Protein AF-A0A0G1R099-F1 (afdb_monomer_lite)

pLDDT: mean 82.48, std 11.72, range [41.19, 95.0]

Structure (mmCIF, N/CA/C/O backbone):
data_AF-A0A0G1R099-F1
#
_entry.id   AF-A0A0G1R099-F1
#
loop_
_atom_site.group_PDB
_atom_site.id
_atom_site.type_symbol
_atom_site.label_atom_id
_atom_site.label_alt_id
_atom_site.label_comp_id
_atom_site.label_asym_id
_atom_site.label_entity_id
_atom_site.label_seq_id
_atom_site.pdbx_PDB_ins_code
_atom_site.Cartn_x
_atom_site.Cartn_y
_atom_site.Cartn_z
_atom_site.occupancy
_atom_site.B_iso_or_equiv
_atom_site.auth_seq_id
_atom_site.auth_comp_id
_atom_site.auth_asym_id
_atom_site.auth_atom_id
_atom_site.pdbx_PDB_model_num
ATOM 1 N N . MET A 1 1 ? -26.869 0.786 -1.520 1.00 54.34 1 MET A N 1
ATOM 2 C CA . MET A 1 1 ? -25.498 0.315 -1.847 1.00 54.34 1 MET A CA 1
ATOM 3 C C . MET A 1 1 ? -24.643 0.115 -0.588 1.00 54.34 1 MET A C 1
ATOM 5 O O . MET A 1 1 ? -24.008 -0.926 -0.491 1.00 54.34 1 MET A O 1
ATOM 9 N N . LYS A 1 2 ? -24.685 1.028 0.403 1.00 58.03 2 LYS A N 1
ATOM 10 C CA . LYS A 1 2 ? -24.032 0.849 1.722 1.00 58.03 2 LYS A CA 1
ATOM 11 C C . LYS A 1 2 ? -24.463 -0.434 2.457 1.00 58.03 2 LYS A C 1
ATOM 13 O O . LYS A 1 2 ? -23.600 -1.207 2.855 1.00 58.03 2 LYS A O 1
ATOM 18 N N . ASP A 1 3 ? -25.760 -0.734 2.483 1.00 60.00 3 ASP A N 1
ATOM 19 C CA . ASP A 1 3 ? -26.299 -1.922 3.174 1.00 60.00 3 ASP A CA 1
ATOM 20 C C . ASP A 1 3 ? -25.797 -3.261 2.607 1.00 60.00 3 ASP A C 1
ATOM 22 O O . ASP A 1 3 ? -25.746 -4.268 3.309 1.00 60.00 3 ASP A O 1
ATOM 26 N N . LEU A 1 4 ? -25.417 -3.293 1.324 1.00 62.88 4 LEU A N 1
ATOM 27 C CA . LEU A 1 4 ? -24.900 -4.499 0.670 1.00 62.88 4 LEU A CA 1
ATOM 28 C C . LEU A 1 4 ? -23.428 -4.739 1.039 1.00 62.88 4 LEU A C 1
ATOM 30 O O . LEU A 1 4 ? -23.005 -5.879 1.201 1.00 62.88 4 LEU A O 1
ATOM 34 N N . ILE A 1 5 ? -22.669 -3.655 1.228 1.00 65.50 5 ILE A N 1
ATOM 35 C CA . ILE A 1 5 ? -21.259 -3.671 1.639 1.00 65.50 5 ILE A CA 1
ATOM 36 C C . ILE A 1 5 ? -21.130 -4.004 3.131 1.00 65.50 5 ILE A C 1
ATOM 38 O O . ILE A 1 5 ? -20.192 -4.697 3.524 1.00 65.50 5 ILE A O 1
ATOM 42 N N . GLU A 1 6 ? -22.058 -3.553 3.977 1.00 68.44 6 GLU A N 1
ATOM 43 C CA . GLU A 1 6 ? -22.069 -3.896 5.408 1.00 68.44 6 GLU A CA 1
ATOM 44 C C . GLU A 1 6 ? -22.338 -5.381 5.669 1.00 68.44 6 GLU A C 1
ATOM 46 O O . GLU A 1 6 ? -21.798 -5.941 6.622 1.00 68.44 6 GLU A O 1
ATOM 51 N N . ARG A 1 7 ? -23.094 -6.052 4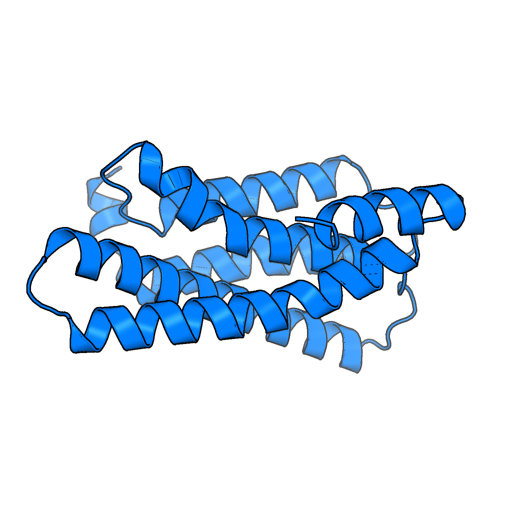.792 1.00 73.75 7 ARG A N 1
ATOM 52 C CA . ARG A 1 7 ? -23.387 -7.489 4.917 1.00 73.75 7 ARG A CA 1
ATOM 53 C C . ARG A 1 7 ? -22.195 -8.397 4.618 1.00 73.75 7 ARG A C 1
ATOM 55 O O . ARG A 1 7 ? -22.229 -9.567 4.993 1.00 73.75 7 ARG A O 1
ATOM 62 N N . ILE A 1 8 ? -21.152 -7.899 3.947 1.00 79.00 8 ILE A N 1
ATOM 63 C CA . ILE A 1 8 ? -19.977 -8.708 3.606 1.00 79.00 8 ILE A CA 1
ATOM 64 C C . ILE A 1 8 ? -19.096 -8.878 4.854 1.00 79.00 8 ILE A C 1
ATOM 66 O O . ILE A 1 8 ? -18.611 -7.881 5.399 1.00 79.00 8 ILE A O 1
ATOM 70 N N . PRO A 1 9 ? -18.804 -10.119 5.290 1.00 84.25 9 PRO A N 1
ATOM 71 C CA . PRO A 1 9 ? -17.909 -10.348 6.420 1.00 84.25 9 PRO A CA 1
ATOM 72 C C . PRO A 1 9 ? -16.516 -9.755 6.169 1.00 84.25 9 PRO A C 1
ATOM 74 O O . PRO A 1 9 ? -15.949 -9.929 5.087 1.00 84.25 9 PRO A O 1
ATOM 77 N N . LYS A 1 10 ? -15.923 -9.112 7.185 1.00 81.94 10 LYS A N 1
ATOM 78 C CA . LYS A 1 10 ? -14.640 -8.381 7.068 1.00 81.94 10 LYS A CA 1
ATOM 79 C C . LYS A 1 10 ? -13.508 -9.198 6.440 1.00 81.94 10 LYS A C 1
ATOM 81 O O . LYS A 1 10 ? -12.779 -8.682 5.600 1.00 81.94 10 LYS A O 1
ATOM 86 N N . LYS A 1 11 ? -13.426 -10.494 6.763 1.00 82.50 11 LYS A N 1
ATOM 87 C CA . LYS A 1 11 ? -12.454 -11.432 6.175 1.00 82.50 11 LYS A CA 1
ATOM 88 C C . LYS A 1 11 ? -12.471 -11.436 4.641 1.00 82.50 11 LYS A C 1
ATOM 90 O O . LYS A 1 11 ? -11.417 -11.468 4.017 1.00 82.50 11 LYS A O 1
ATOM 95 N N . TYR A 1 12 ? -13.655 -11.348 4.032 1.00 87.50 12 TYR A N 1
ATOM 96 C CA . TYR A 1 12 ? -13.790 -11.318 2.577 1.00 87.50 12 TYR A CA 1
ATOM 97 C C . TYR A 1 12 ? -13.446 -9.947 2.008 1.00 87.50 12 TYR A C 1
ATOM 99 O O . TYR A 1 12 ? -12.855 -9.885 0.938 1.00 87.50 12 TYR A O 1
ATOM 107 N N . LYS A 1 13 ? -13.738 -8.853 2.726 1.00 88.44 13 LYS A N 1
ATOM 108 C CA . LYS A 1 13 ? -13.318 -7.509 2.302 1.00 88.44 13 LYS A CA 1
ATOM 109 C C . LYS A 1 13 ? -11.793 -7.419 2.195 1.00 88.44 13 LYS A C 1
ATOM 111 O O . LYS A 1 13 ? -11.288 -6.917 1.196 1.00 88.44 13 LYS A O 1
ATOM 116 N N . TYR A 1 14 ? -11.064 -7.953 3.178 1.00 91.38 14 TYR A N 1
ATOM 117 C CA . TYR A 1 14 ? -9.596 -7.982 3.148 1.00 91.38 14 TYR A CA 1
ATOM 118 C C . TYR A 1 14 ? -9.068 -8.831 1.994 1.00 91.38 14 TYR A C 1
ATOM 120 O O . TYR A 1 14 ? -8.148 -8.414 1.301 1.00 91.38 14 TYR A O 1
ATOM 128 N N . LEU A 1 15 ? -9.689 -9.985 1.741 1.00 89.19 15 LEU A N 1
ATOM 129 C CA . LEU A 1 15 ? -9.316 -10.846 0.622 1.00 89.19 15 LEU A CA 1
ATOM 130 C C . LEU A 1 15 ? -9.559 -10.160 -0.731 1.00 89.19 15 LEU A C 1
ATOM 132 O O . LEU A 1 15 ? -8.686 -10.198 -1.594 1.00 89.19 15 LEU A O 1
ATOM 136 N N . ILE A 1 16 ? -10.696 -9.476 -0.899 1.00 90.00 16 ILE A N 1
ATOM 137 C CA . ILE A 1 16 ? -11.000 -8.687 -2.102 1.00 90.00 16 ILE A CA 1
ATOM 138 C C . ILE A 1 16 ? -9.950 -7.590 -2.301 1.00 90.00 16 ILE A C 1
ATOM 140 O O . ILE A 1 16 ? -9.428 -7.450 -3.402 1.00 90.00 16 ILE A O 1
ATOM 144 N N . HIS A 1 17 ? -9.597 -6.851 -1.248 1.00 91.38 17 HIS A N 1
ATOM 145 C CA . HIS A 1 17 ? -8.570 -5.809 -1.318 1.00 91.38 17 HIS A CA 1
ATOM 146 C C . HIS A 1 17 ? -7.201 -6.372 -1.717 1.00 91.38 17 HIS A C 1
ATOM 148 O O . HIS A 1 17 ? -6.556 -5.834 -2.615 1.00 91.38 17 HIS A O 1
ATOM 154 N N . THR A 1 18 ? -6.789 -7.495 -1.126 1.00 91.88 18 THR A N 1
ATOM 155 C CA . THR A 1 18 ? -5.566 -8.198 -1.524 1.00 91.88 18 THR A CA 1
ATOM 156 C C . THR A 1 18 ? -5.586 -8.559 -3.012 1.00 91.88 18 THR A C 1
ATOM 158 O O . THR A 1 18 ? -4.622 -8.282 -3.723 1.00 91.88 18 THR A O 1
ATOM 161 N N . VAL A 1 19 ? -6.684 -9.134 -3.507 1.00 91.31 19 VAL A N 1
ATOM 162 C CA . VAL A 1 19 ? -6.821 -9.510 -4.924 1.00 91.31 19 VAL A CA 1
ATOM 163 C C . VAL A 1 19 ? -6.783 -8.280 -5.835 1.00 91.31 19 VAL A C 1
ATOM 165 O O . VAL A 1 19 ? -6.090 -8.306 -6.852 1.00 91.31 19 VAL A O 1
ATOM 168 N N . MET A 1 20 ? -7.452 -7.187 -5.449 1.00 90.94 20 MET A N 1
ATOM 169 C CA . MET A 1 20 ? -7.447 -5.921 -6.193 1.00 90.94 20 MET A CA 1
ATOM 170 C C . MET A 1 20 ? -6.045 -5.337 -6.387 1.00 90.94 20 MET A C 1
ATOM 172 O O . MET A 1 20 ? -5.845 -4.601 -7.347 1.00 90.94 20 MET A O 1
ATOM 176 N N . ILE A 1 21 ? -5.085 -5.654 -5.514 1.00 91.56 21 ILE A N 1
ATOM 177 C CA . ILE A 1 21 ? -3.696 -5.193 -5.641 1.00 91.56 21 ILE A CA 1
ATOM 178 C C . ILE A 1 21 ? -2.821 -6.220 -6.368 1.00 91.56 21 ILE A C 1
ATOM 180 O O . ILE A 1 21 ? -2.046 -5.861 -7.256 1.00 91.56 21 ILE A O 1
ATOM 184 N N . VAL A 1 22 ? -2.940 -7.502 -6.016 1.00 91.75 22 VAL A N 1
ATOM 185 C CA . VAL A 1 22 ? -2.096 -8.570 -6.579 1.00 91.75 22 VAL A CA 1
ATOM 186 C C . VAL A 1 22 ? -2.312 -8.729 -8.086 1.00 91.75 22 VAL A C 1
ATOM 188 O O . VAL A 1 22 ? -1.346 -8.957 -8.812 1.00 91.75 22 VAL A O 1
ATOM 191 N N . VAL A 1 23 ? -3.547 -8.574 -8.573 1.00 90.62 23 VAL A N 1
ATOM 192 C CA . VAL A 1 23 ? -3.864 -8.727 -10.002 1.00 90.62 23 VAL A CA 1
ATOM 193 C C . VAL A 1 23 ? -3.166 -7.659 -10.863 1.00 90.62 23 VAL A C 1
ATOM 195 O O . VAL A 1 23 ? -2.427 -8.040 -11.766 1.00 90.62 23 VAL A O 1
ATOM 198 N N . PRO A 1 24 ? -3.289 -6.346 -10.589 1.00 89.25 24 PRO A N 1
ATOM 199 C CA . PRO A 1 24 ? -2.473 -5.324 -11.245 1.00 89.25 24 PRO A CA 1
ATOM 200 C 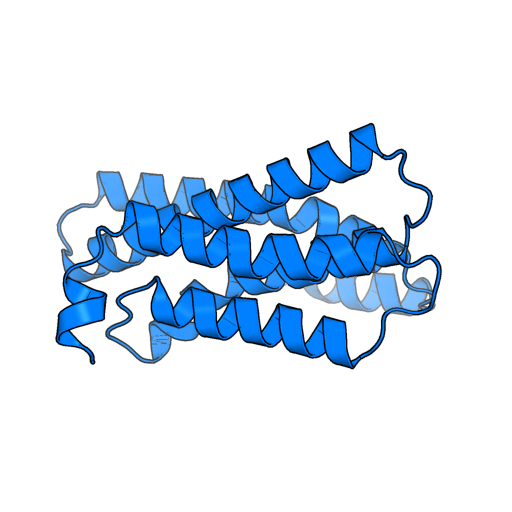C . PRO A 1 24 ? -0.961 -5.568 -11.169 1.00 89.25 24 PRO A C 1
ATOM 202 O O . PRO A 1 24 ? -0.258 -5.371 -12.159 1.00 89.25 24 PRO A O 1
ATOM 205 N N . LEU A 1 25 ? -0.454 -6.021 -10.016 1.00 88.94 25 LEU A N 1
ATOM 206 C CA . LEU A 1 25 ? 0.973 -6.310 -9.839 1.00 88.94 25 LEU A CA 1
ATOM 207 C C . LEU A 1 25 ? 1.456 -7.477 -10.706 1.00 88.94 25 LEU A C 1
ATOM 209 O O . LEU A 1 25 ? 2.601 -7.461 -11.155 1.00 88.94 25 LEU A O 1
ATOM 213 N N . TRP A 1 26 ? 0.601 -8.464 -10.984 1.00 88.50 26 TRP A N 1
ATOM 214 C CA . TRP A 1 26 ? 0.925 -9.538 -11.923 1.00 88.50 26 TRP A CA 1
ATOM 215 C C . TRP A 1 26 ? 1.270 -8.983 -13.311 1.00 88.50 26 TRP A C 1
ATOM 217 O O . TRP A 1 26 ? 2.292 -9.359 -13.880 1.00 88.50 26 TRP A O 1
ATOM 227 N N . PHE A 1 27 ? 0.479 -8.032 -13.817 1.00 84.94 27 PHE A N 1
ATOM 228 C CA . PHE A 1 27 ? 0.723 -7.406 -15.122 1.00 84.94 27 PHE A CA 1
ATOM 229 C C . PHE A 1 27 ? 2.012 -6.581 -15.151 1.00 84.94 27 PHE A C 1
ATOM 231 O O . PHE A 1 27 ? 2.748 -6.635 -16.135 1.00 84.94 27 PHE A O 1
ATOM 238 N N . VAL A 1 28 ? 2.338 -5.872 -14.061 1.00 83.50 28 VAL A N 1
ATOM 239 C CA . VAL A 1 28 ? 3.643 -5.192 -13.931 1.00 83.50 28 VAL A CA 1
ATOM 240 C C . VAL A 1 28 ? 4.781 -6.199 -14.009 1.00 83.50 28 VAL A C 1
ATOM 242 O O . VAL A 1 28 ? 5.807 -5.931 -14.624 1.00 83.50 28 VAL A O 1
ATOM 245 N N . SER A 1 29 ? 4.608 -7.356 -13.378 1.00 79.81 29 SER A N 1
ATOM 246 C CA . SER A 1 29 ? 5.666 -8.346 -13.308 1.00 79.81 29 SER A CA 1
ATOM 247 C C . SER A 1 29 ? 5.892 -9.075 -14.632 1.00 79.81 29 SER A C 1
ATOM 249 O O . SER A 1 29 ? 7.029 -9.424 -14.933 1.00 79.81 29 SER A O 1
ATOM 251 N N . ASP A 1 30 ? 4.838 -9.306 -15.415 1.00 72.31 30 ASP A N 1
ATOM 252 C CA . ASP A 1 30 ? 4.927 -10.026 -16.689 1.00 72.31 30 ASP A CA 1
ATOM 253 C C . ASP A 1 30 ? 5.477 -9.176 -17.838 1.00 72.31 30 ASP A C 1
ATOM 255 O O . ASP A 1 30 ? 6.113 -9.682 -18.764 1.00 72.31 30 ASP A O 1
ATOM 259 N N . THR A 1 31 ? 5.294 -7.863 -17.753 1.00 64.31 31 THR A N 1
ATOM 260 C CA . THR A 1 31 ? 5.696 -6.962 -18.825 1.00 64.31 31 THR A CA 1
ATOM 261 C C . THR A 1 31 ? 7.182 -6.613 -18.689 1.00 64.31 31 THR A C 1
ATOM 263 O O . THR A 1 31 ? 7.577 -5.864 -17.805 1.00 64.31 31 THR A O 1
ATOM 266 N N . ASN A 1 32 ? 8.022 -7.092 -19.613 1.00 60.53 32 ASN A N 1
ATOM 267 C CA . ASN A 1 32 ? 9.436 -6.678 -19.739 1.00 60.53 32 ASN A CA 1
ATOM 268 C C . ASN A 1 32 ? 9.615 -5.220 -20.232 1.00 60.53 32 ASN A C 1
ATOM 270 O O . ASN A 1 32 ? 10.725 -4.800 -20.559 1.00 60.53 32 ASN A O 1
ATOM 274 N N . GLN A 1 33 ? 8.526 -4.459 -20.343 1.00 58.31 33 GLN A N 1
ATOM 275 C CA . GLN A 1 33 ? 8.517 -3.080 -20.823 1.00 58.31 33 GLN A CA 1
ATOM 276 C C . GLN A 1 33 ? 8.491 -2.100 -19.647 1.00 58.31 33 GLN A C 1
ATOM 278 O O . GLN A 1 33 ? 8.248 -2.476 -18.501 1.00 58.31 33 GLN A O 1
ATOM 283 N N . ALA A 1 34 ? 8.770 -0.826 -19.934 1.00 62.19 34 ALA A N 1
ATOM 284 C CA . ALA A 1 34 ? 8.672 0.243 -18.949 1.00 62.19 34 ALA A CA 1
ATOM 285 C C . ALA A 1 34 ? 7.299 0.200 -18.260 1.00 62.19 34 ALA A C 1
ATOM 287 O O . ALA A 1 34 ? 6.279 0.034 -18.924 1.00 62.19 34 ALA A O 1
ATOM 288 N N . VAL A 1 35 ? 7.282 0.341 -16.930 1.00 68.25 35 VAL A N 1
ATOM 289 C CA . VAL A 1 35 ? 6.031 0.344 -16.166 1.00 68.25 35 VAL A CA 1
ATOM 290 C C . VAL A 1 35 ? 5.173 1.488 -16.686 1.00 68.25 35 VAL A C 1
ATOM 292 O O . VAL A 1 35 ? 5.528 2.658 -16.534 1.00 68.25 35 VAL A O 1
ATOM 295 N N . GLU A 1 36 ? 4.051 1.156 -17.314 1.00 80.75 36 GLU A N 1
ATOM 296 C CA . GLU A 1 36 ? 3.130 2.174 -17.786 1.00 80.75 36 GLU A CA 1
ATOM 297 C C . GLU A 1 36 ? 2.560 2.934 -16.588 1.00 80.75 36 GLU A C 1
ATOM 299 O O . GLU A 1 36 ? 2.061 2.341 -15.624 1.00 80.75 36 GLU A O 1
ATOM 304 N N . TRP A 1 37 ? 2.585 4.266 -16.662 1.00 83.06 37 TRP A N 1
ATOM 305 C CA . TRP A 1 37 ? 2.026 5.132 -15.623 1.00 83.06 37 TRP A CA 1
ATOM 306 C C . TRP A 1 37 ? 0.566 4.791 -15.300 1.00 83.06 37 TRP A C 1
ATOM 308 O O . TRP A 1 37 ? 0.149 4.936 -14.153 1.00 83.06 37 TRP A O 1
ATOM 318 N N . GLY A 1 38 ? -0.190 4.268 -16.272 1.00 86.00 38 GLY A N 1
ATOM 319 C CA . GLY A 1 38 ? -1.551 3.777 -16.062 1.00 86.00 38 GLY A CA 1
ATOM 320 C C . GLY A 1 38 ? -1.635 2.646 -15.031 1.00 86.00 38 GLY A C 1
ATOM 321 O O . GLY A 1 38 ? -2.482 2.698 -14.140 1.00 86.00 38 GLY A O 1
ATOM 322 N N . ILE A 1 39 ? -0.726 1.667 -15.084 1.00 86.00 39 ILE A N 1
ATOM 323 C CA . ILE A 1 39 ? -0.714 0.541 -14.138 1.00 86.00 39 ILE A CA 1
ATOM 324 C C . ILE A 1 39 ? -0.280 1.014 -12.746 1.00 86.00 39 ILE A C 1
ATOM 326 O O . ILE A 1 39 ? -0.864 0.598 -11.744 1.00 86.00 39 ILE A O 1
ATOM 330 N N . VAL A 1 40 ? 0.683 1.941 -12.671 1.00 89.56 40 VAL A N 1
ATOM 331 C CA . VAL A 1 40 ? 1.087 2.572 -11.401 1.00 89.56 40 VAL 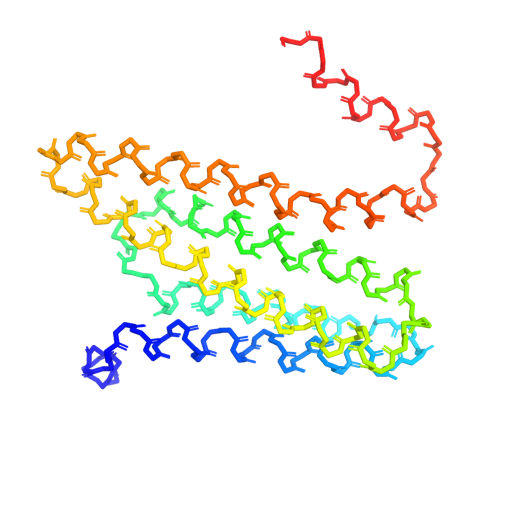A CA 1
ATOM 332 C C . VAL A 1 40 ? -0.103 3.277 -10.756 1.00 89.56 40 VAL A C 1
ATOM 334 O O . VAL A 1 40 ? -0.426 3.003 -9.600 1.00 89.56 40 VAL A O 1
ATOM 337 N N . ILE A 1 41 ? -0.791 4.145 -11.504 1.00 90.50 41 ILE A N 1
ATOM 338 C CA . ILE A 1 41 ? -1.967 4.876 -11.015 1.00 90.50 41 ILE A CA 1
ATOM 339 C C . ILE A 1 41 ? -3.051 3.896 -10.565 1.00 90.50 41 ILE A C 1
ATOM 341 O O . ILE A 1 41 ? -3.630 4.086 -9.497 1.00 90.50 41 ILE A O 1
ATOM 345 N N . MET A 1 42 ? -3.291 2.828 -11.329 1.00 91.19 42 MET A N 1
ATOM 346 C CA . MET A 1 42 ? -4.260 1.795 -10.970 1.00 91.19 42 MET A CA 1
ATOM 347 C C . MET A 1 42 ? -3.900 1.098 -9.652 1.00 91.19 42 MET A C 1
ATOM 349 O O . MET A 1 42 ? -4.784 0.918 -8.820 1.00 91.19 42 MET A O 1
ATOM 353 N N . ILE A 1 43 ? -2.629 0.752 -9.422 1.00 93.25 43 ILE A N 1
ATOM 354 C CA . ILE A 1 43 ? -2.182 0.130 -8.164 1.00 93.25 43 ILE A CA 1
ATOM 355 C C . ILE A 1 43 ? -2.369 1.089 -6.993 1.00 93.25 43 ILE A C 1
ATOM 357 O O . ILE A 1 43 ? -2.964 0.713 -5.988 1.00 93.25 43 ILE A O 1
ATOM 361 N N . PHE A 1 44 ? -1.930 2.341 -7.122 1.00 93.88 44 PHE A N 1
ATOM 362 C CA . PHE A 1 44 ? -2.120 3.334 -6.063 1.00 93.88 44 PHE A CA 1
ATOM 363 C C . PHE A 1 44 ? -3.600 3.593 -5.772 1.00 93.88 44 PHE A C 1
ATOM 365 O O . PHE A 1 44 ? -3.996 3.643 -4.606 1.00 93.88 44 PHE A O 1
ATOM 372 N N . ALA A 1 45 ? -4.427 3.718 -6.810 1.00 93.31 45 ALA A N 1
ATOM 373 C CA . ALA A 1 45 ? -5.867 3.875 -6.662 1.00 93.31 45 ALA A CA 1
ATOM 374 C C . ALA A 1 45 ? -6.488 2.647 -5.982 1.00 93.31 45 ALA A C 1
ATOM 376 O O . ALA A 1 45 ? -7.264 2.811 -5.043 1.00 93.31 45 ALA A O 1
ATOM 377 N N . ALA A 1 46 ? -6.108 1.431 -6.386 1.00 93.69 46 ALA A N 1
ATOM 378 C CA . ALA A 1 46 ? -6.567 0.190 -5.769 1.00 93.69 46 ALA A CA 1
ATOM 379 C C . ALA A 1 46 ? -6.168 0.110 -4.290 1.00 93.69 46 ALA A C 1
ATOM 381 O O . ALA A 1 46 ? -7.001 -0.256 -3.463 1.00 93.69 46 ALA A O 1
ATOM 382 N N . THR A 1 47 ? -4.950 0.524 -3.937 1.00 95.00 47 THR A N 1
ATOM 383 C CA . THR A 1 47 ? -4.488 0.579 -2.546 1.00 95.00 47 THR A CA 1
ATOM 384 C C . THR A 1 47 ? -5.283 1.581 -1.724 1.00 95.00 47 THR A C 1
ATOM 386 O O . THR A 1 47 ? -5.749 1.244 -0.637 1.00 95.00 47 THR A O 1
ATOM 389 N N . VAL A 1 48 ? -5.475 2.808 -2.215 1.00 93.50 48 VAL A N 1
ATOM 390 C CA . VAL A 1 48 ? -6.213 3.843 -1.473 1.00 93.50 48 VAL A CA 1
ATOM 391 C C . VAL A 1 48 ? -7.685 3.462 -1.336 1.00 93.50 48 VAL A C 1
ATOM 393 O O . VAL A 1 48 ? -8.208 3.411 -0.223 1.00 93.50 48 VAL A O 1
ATOM 396 N N . VAL A 1 49 ? -8.350 3.146 -2.450 1.00 91.81 49 VAL A N 1
ATOM 397 C CA . VAL A 1 49 ? -9.776 2.793 -2.471 1.00 91.81 49 VAL A CA 1
ATOM 398 C C . VAL A 1 49 ? -10.022 1.503 -1.701 1.00 91.81 49 VAL A C 1
ATOM 400 O O . VAL A 1 49 ? -10.947 1.446 -0.896 1.00 91.81 49 VAL A O 1
ATOM 403 N N . GLY A 1 50 ? -9.189 0.482 -1.893 1.00 90.75 50 GLY A N 1
ATOM 404 C CA . GLY A 1 50 ? -9.311 -0.794 -1.198 1.00 90.75 50 GLY A CA 1
ATOM 405 C C . GLY A 1 50 ? -9.079 -0.669 0.308 1.00 90.75 50 GLY A C 1
ATOM 406 O O . GLY A 1 50 ? -9.821 -1.256 1.098 1.00 90.75 50 GLY A O 1
ATOM 407 N N . THR A 1 51 ? -8.132 0.170 0.732 1.00 91.56 51 THR A N 1
ATOM 408 C CA . THR A 1 51 ? -7.908 0.456 2.155 1.00 91.56 51 THR A CA 1
ATOM 409 C C . THR A 1 51 ? -9.103 1.185 2.767 1.00 91.56 51 THR A C 1
ATOM 411 O O . THR A 1 51 ? -9.603 0.770 3.808 1.00 91.56 51 THR A O 1
ATOM 414 N N . ILE A 1 52 ? -9.629 2.216 2.105 1.00 89.44 52 ILE A N 1
ATOM 415 C CA . ILE A 1 52 ? -10.817 2.942 2.581 1.00 89.44 52 ILE A CA 1
ATOM 416 C C . ILE A 1 52 ? -12.058 2.036 2.592 1.00 89.44 52 ILE A C 1
ATOM 418 O O . ILE A 1 52 ? -12.875 2.113 3.502 1.00 89.44 52 ILE A O 1
ATOM 422 N N . PHE A 1 53 ? -12.199 1.148 1.610 1.00 87.19 53 PHE A N 1
ATOM 423 C CA . PHE A 1 53 ? -13.320 0.213 1.528 1.00 87.19 53 PHE A CA 1
ATOM 424 C C . PHE A 1 53 ? -13.284 -0.863 2.622 1.00 87.19 53 PHE A C 1
ATOM 426 O O . PHE A 1 53 ? -14.328 -1.322 3.095 1.00 87.19 53 PHE A O 1
ATOM 433 N N . THR A 1 54 ? -12.086 -1.306 3.005 1.00 88.19 54 THR A N 1
ATOM 434 C CA . THR A 1 54 ? -11.910 -2.375 3.998 1.00 88.19 54 THR A CA 1
ATOM 435 C C . THR A 1 54 ? -11.955 -1.887 5.435 1.00 88.19 54 THR A C 1
ATOM 437 O O . THR A 1 54 ? -12.263 -2.683 6.325 1.00 88.19 54 THR A O 1
ATOM 440 N N . GLN A 1 55 ? -11.638 -0.618 5.671 1.00 86.88 55 GLN A N 1
ATOM 441 C CA . GLN A 1 55 ? -11.435 -0.075 7.006 1.00 86.88 55 GLN A CA 1
ATOM 442 C C . GLN A 1 55 ? -12.599 0.832 7.402 1.00 86.88 55 GLN A C 1
ATOM 444 O O . GLN A 1 55 ? -12.947 1.770 6.692 1.00 86.88 55 GLN A O 1
ATOM 449 N N . ASP A 1 56 ? -13.178 0.575 8.575 1.00 82.81 56 ASP A N 1
ATOM 450 C CA . ASP A 1 56 ? -14.265 1.388 9.130 1.00 82.81 56 ASP A CA 1
ATOM 451 C C . ASP A 1 56 ? -13.690 2.640 9.814 1.00 82.81 56 ASP A C 1
ATOM 453 O O . ASP A 1 56 ? -13.711 2.768 11.041 1.00 82.81 56 ASP A O 1
ATOM 457 N N . VAL A 1 57 ? -13.119 3.543 9.017 1.00 83.38 57 VAL A N 1
ATOM 458 C CA . VAL A 1 57 ? -12.475 4.765 9.508 1.00 83.38 57 VAL A CA 1
ATOM 459 C C . VAL A 1 57 ? -13.536 5.785 9.931 1.00 83.38 57 VAL A C 1
ATOM 461 O O . VAL A 1 57 ? -14.358 6.211 9.116 1.00 83.38 57 VAL A O 1
ATOM 464 N N . ARG A 1 58 ? -13.527 6.181 11.211 1.00 76.31 58 ARG A N 1
ATOM 465 C CA . ARG A 1 58 ? -14.506 7.124 11.783 1.00 76.31 58 ARG A CA 1
ATOM 466 C C . ARG A 1 58 ? -13.991 8.563 11.821 1.00 76.31 58 ARG A C 1
ATOM 468 O O . ARG A 1 58 ? -14.754 9.467 11.487 1.00 76.31 58 ARG A O 1
ATOM 475 N N . ASP A 1 59 ? -12.722 8.775 12.179 1.00 80.69 59 ASP A N 1
ATOM 476 C CA . ASP A 1 59 ? -12.087 10.097 12.188 1.00 80.69 59 ASP A CA 1
ATOM 477 C C . ASP A 1 59 ? -11.249 10.322 10.915 1.00 80.69 59 ASP A C 1
ATOM 479 O O . ASP A 1 59 ? -10.611 9.418 10.376 1.00 80.69 59 ASP A O 1
ATOM 483 N N . LYS A 1 60 ? -11.218 11.567 10.432 1.00 78.44 60 LYS A N 1
ATOM 484 C CA . LYS A 1 60 ? -10.366 12.001 9.318 1.00 78.44 60 LYS A CA 1
ATOM 485 C C . LYS A 1 60 ? -8.873 11.821 9.615 1.00 78.44 60 LYS A C 1
ATOM 487 O O . LYS A 1 60 ? -8.096 11.620 8.682 1.00 78.44 60 LYS A O 1
ATOM 492 N N . ARG A 1 61 ? -8.467 11.907 10.883 1.00 78.50 61 ARG A N 1
ATOM 493 C CA . ARG A 1 61 ? -7.058 11.777 11.300 1.00 78.50 61 ARG A CA 1
ATOM 494 C C . ARG A 1 61 ? -6.517 10.364 11.077 1.00 78.50 61 ARG A C 1
ATOM 496 O O . ARG A 1 61 ? -5.365 10.205 10.674 1.00 78.50 61 ARG A O 1
ATOM 503 N N . ASP A 1 62 ? -7.373 9.362 11.231 1.00 84.06 62 ASP A N 1
ATOM 504 C CA . ASP A 1 62 ? -6.980 7.953 11.172 1.00 84.06 62 ASP A CA 1
ATOM 505 C C . ASP A 1 62 ? -6.691 7.481 9.745 1.00 84.06 62 ASP A C 1
ATOM 507 O O . ASP A 1 62 ? -5.938 6.528 9.549 1.00 84.06 62 ASP A O 1
ATOM 511 N N . TYR A 1 63 ? -7.210 8.179 8.725 1.00 85.44 63 TYR A N 1
ATOM 512 C CA . TYR A 1 63 ? -6.934 7.846 7.323 1.00 85.44 63 TYR A CA 1
ATOM 513 C C . TYR A 1 63 ? -5.438 7.827 7.021 1.00 85.44 63 TYR A C 1
ATOM 515 O O . TYR A 1 63 ? -4.982 6.959 6.280 1.00 85.44 63 TYR A O 1
ATOM 523 N N . ILE A 1 64 ? -4.664 8.748 7.601 1.00 84.62 64 ILE A N 1
ATOM 524 C CA . ILE A 1 64 ? -3.218 8.817 7.364 1.00 84.62 64 ILE A CA 1
ATOM 525 C C . ILE A 1 64 ? -2.541 7.557 7.906 1.00 84.62 64 ILE A C 1
ATOM 527 O O . ILE A 1 64 ? -1.774 6.917 7.188 1.00 84.62 64 ILE A O 1
ATOM 531 N N . PHE A 1 65 ? -2.859 7.168 9.141 1.00 82.25 65 PHE A N 1
ATOM 532 C CA . PHE A 1 65 ? -2.272 5.994 9.787 1.00 82.25 65 PHE A CA 1
ATOM 533 C C . PHE A 1 65 ? -2.633 4.702 9.056 1.00 82.25 65 PHE A C 1
ATOM 535 O O . PHE A 1 65 ? -1.776 3.851 8.819 1.00 82.25 65 PHE A O 1
ATOM 542 N N . VAL A 1 66 ? -3.888 4.591 8.630 1.00 89.62 66 VAL A N 1
ATOM 543 C CA . VAL A 1 66 ? -4.416 3.396 7.973 1.00 89.62 66 VAL A CA 1
ATOM 544 C C . VAL A 1 66 ? -3.899 3.260 6.533 1.00 89.62 66 VAL A C 1
ATOM 546 O O . VAL A 1 66 ? -3.692 2.140 6.066 1.00 89.62 66 VAL A O 1
ATOM 549 N N . LEU A 1 67 ? -3.632 4.370 5.834 1.00 91.94 67 LEU A N 1
ATOM 550 C CA . LEU A 1 67 ? -3.086 4.363 4.469 1.00 91.94 67 LEU A CA 1
ATOM 551 C C . LEU A 1 67 ? -1.562 4.216 4.415 1.00 91.94 67 LEU A C 1
ATOM 553 O O . LEU A 1 67 ? -1.039 3.747 3.403 1.00 91.94 67 LEU A O 1
ATOM 557 N N . LEU A 1 68 ? -0.842 4.583 5.479 1.00 90.69 68 LEU A N 1
ATOM 558 C CA . LEU A 1 68 ? 0.620 4.640 5.468 1.00 90.69 68 LEU A CA 1
ATOM 559 C C . LEU A 1 68 ? 1.256 3.290 5.108 1.00 90.69 68 LEU A C 1
ATOM 561 O O . LEU A 1 68 ? 2.043 3.217 4.164 1.00 90.69 68 LEU A O 1
ATOM 565 N N . LEU A 1 69 ? 0.906 2.224 5.834 1.00 91.62 69 LEU A N 1
ATOM 566 C CA . LEU A 1 69 ? 1.476 0.887 5.627 1.00 91.62 69 LEU A CA 1
ATOM 567 C C . LEU A 1 69 ? 1.114 0.283 4.256 1.00 91.62 69 LEU A C 1
ATOM 569 O O . LEU A 1 69 ? 2.035 -0.136 3.548 1.00 91.62 69 LEU A O 1
ATOM 573 N N . PRO A 1 70 ? -0.166 0.265 3.822 1.00 93.44 70 PRO A N 1
ATOM 574 C CA . PRO A 1 70 ? -0.531 -0.215 2.489 1.00 93.44 70 PRO A CA 1
ATOM 575 C C . PRO A 1 70 ? 0.181 0.535 1.357 1.00 93.44 70 PRO A C 1
ATOM 577 O O . PRO A 1 70 ? 0.623 -0.085 0.386 1.00 93.44 70 PRO A O 1
ATOM 580 N N . LEU A 1 71 ? 0.332 1.859 1.475 1.00 93.81 71 LEU A N 1
ATOM 581 C CA . LEU A 1 71 ? 1.036 2.661 0.472 1.00 93.81 71 LEU A CA 1
ATOM 582 C C . LEU A 1 71 ? 2.530 2.342 0.432 1.00 93.81 71 LEU A C 1
ATOM 584 O O . LEU A 1 71 ? 3.068 2.143 -0.655 1.00 93.81 71 LEU A O 1
ATOM 588 N N . HIS A 1 72 ? 3.191 2.225 1.587 1.00 91.88 72 HIS A N 1
ATOM 589 C CA . HIS A 1 72 ? 4.606 1.838 1.638 1.00 91.88 72 HIS A CA 1
ATOM 590 C C . HIS A 1 72 ? 4.838 0.466 0.999 1.00 91.88 72 HIS A C 1
ATOM 592 O O . HIS A 1 72 ? 5.780 0.304 0.222 1.00 91.88 72 HIS A O 1
ATOM 598 N N . LEU A 1 73 ? 3.949 -0.495 1.263 1.00 94.06 73 LEU A N 1
ATOM 599 C CA . LEU A 1 73 ? 4.017 -1.820 0.651 1.00 94.06 73 LEU A CA 1
ATOM 600 C C . LEU A 1 73 ? 3.824 -1.752 -0.865 1.00 94.06 73 LEU A C 1
ATOM 602 O O . LEU A 1 73 ? 4.605 -2.359 -1.594 1.00 94.06 73 LEU A O 1
ATOM 606 N N . SER A 1 74 ? 2.849 -0.970 -1.335 1.00 93.88 74 SER A N 1
ATOM 607 C CA . SER A 1 74 ? 2.582 -0.772 -2.768 1.00 93.88 74 SER A CA 1
ATOM 608 C C . SER A 1 74 ? 3.781 -0.163 -3.491 1.00 93.88 74 SER A C 1
ATOM 610 O O . SER A 1 74 ? 4.197 -0.663 -4.532 1.00 93.88 74 SER A O 1
ATOM 612 N N . ILE A 1 75 ? 4.371 0.891 -2.922 1.00 91.94 75 ILE A N 1
ATOM 613 C CA . ILE A 1 75 ? 5.543 1.560 -3.495 1.00 91.94 75 ILE A CA 1
ATOM 614 C C . ILE A 1 75 ? 6.736 0.612 -3.511 1.00 91.94 75 ILE A C 1
ATOM 616 O O . ILE A 1 75 ? 7.425 0.494 -4.524 1.00 91.94 75 ILE A O 1
ATOM 620 N N . GLY A 1 76 ? 6.984 -0.074 -2.395 1.00 90.75 76 GLY A N 1
ATOM 621 C CA . GLY A 1 76 ? 8.142 -0.943 -2.279 1.00 90.75 76 GLY A CA 1
ATOM 622 C C . GLY A 1 76 ? 8.087 -2.126 -3.229 1.00 90.75 76 GLY A C 1
ATOM 623 O O . GLY A 1 76 ? 9.087 -2.424 -3.882 1.00 90.75 76 GLY A O 1
ATOM 624 N N . ILE A 1 77 ? 6.921 -2.760 -3.375 1.00 91.25 77 ILE A N 1
ATOM 625 C CA . ILE A 1 77 ? 6.793 -3.869 -4.318 1.00 91.25 77 ILE A CA 1
ATOM 626 C C . ILE A 1 77 ? 6.865 -3.403 -5.772 1.00 91.25 77 ILE A C 1
ATOM 628 O O . ILE A 1 77 ? 7.512 -4.068 -6.576 1.00 91.25 77 ILE A O 1
ATOM 632 N N . LEU A 1 78 ? 6.285 -2.244 -6.101 1.00 90.50 78 LEU A N 1
ATOM 633 C CA . LEU A 1 78 ? 6.386 -1.649 -7.434 1.00 90.50 78 LEU A CA 1
ATOM 634 C C . LEU A 1 78 ? 7.841 -1.392 -7.829 1.00 90.50 78 LEU A C 1
ATOM 636 O O . LEU A 1 78 ? 8.273 -1.815 -8.899 1.00 90.50 78 LEU A O 1
ATOM 640 N N . LEU A 1 79 ? 8.610 -0.741 -6.952 1.00 87.50 79 LEU A N 1
ATOM 641 C CA . LEU A 1 79 ? 10.027 -0.480 -7.200 1.00 87.50 79 LEU A CA 1
ATOM 642 C C . LEU A 1 79 ? 10.819 -1.786 -7.299 1.00 87.50 79 LEU A C 1
ATOM 644 O O . LEU A 1 79 ? 11.644 -1.939 -8.197 1.00 87.50 79 LEU A O 1
ATOM 648 N N . SER A 1 80 ? 10.555 -2.745 -6.410 1.00 86.81 80 SER A N 1
ATOM 649 C CA . SER A 1 80 ? 11.220 -4.047 -6.445 1.00 86.81 80 SER A CA 1
ATOM 650 C C . SER A 1 80 ? 10.945 -4.785 -7.763 1.00 86.81 80 SER A C 1
ATOM 652 O O . SER A 1 80 ? 11.882 -5.199 -8.438 1.00 86.81 80 SER A O 1
ATOM 654 N N . MET A 1 81 ? 9.693 -4.872 -8.212 1.00 85.00 81 MET A N 1
ATOM 655 C CA . MET A 1 81 ? 9.362 -5.523 -9.485 1.00 85.00 81 MET A CA 1
ATOM 656 C C . MET A 1 81 ? 9.947 -4.788 -10.690 1.00 85.00 81 MET A C 1
ATOM 658 O O . MET A 1 81 ? 10.471 -5.434 -11.594 1.00 85.00 81 MET A O 1
ATOM 662 N N . HIS A 1 82 ? 9.926 -3.453 -10.679 1.00 84.75 82 HIS A N 1
ATOM 663 C CA . HIS A 1 82 ? 10.512 -2.649 -11.749 1.00 84.75 82 HIS A CA 1
ATOM 664 C C . HIS A 1 82 ? 12.017 -2.899 -11.900 1.00 84.75 82 HIS A C 1
ATOM 666 O O . HIS A 1 82 ? 12.525 -3.061 -13.008 1.00 84.75 82 HIS A O 1
ATOM 672 N N . PHE A 1 83 ? 12.741 -2.950 -10.783 1.00 83.75 83 PHE A N 1
ATOM 673 C CA . PHE A 1 83 ? 14.188 -3.108 -10.810 1.00 83.75 83 PHE A CA 1
ATOM 674 C C . PHE A 1 83 ? 14.657 -4.558 -10.934 1.00 83.75 83 PHE A C 1
ATOM 676 O O . PHE A 1 83 ? 15.808 -4.795 -11.314 1.00 83.75 83 PHE A O 1
ATOM 683 N N . PHE A 1 84 ? 13.814 -5.534 -10.612 1.00 83.19 84 PHE A N 1
ATOM 684 C CA . PHE A 1 84 ? 14.128 -6.958 -10.714 1.00 83.19 84 PHE A CA 1
ATOM 685 C C . PHE A 1 84 ? 13.175 -7.662 -11.707 1.00 83.19 84 PHE A C 1
ATOM 687 O O . PHE A 1 84 ? 12.444 -8.567 -11.308 1.00 83.19 84 PHE A O 1
ATOM 694 N N . PRO A 1 85 ? 13.186 -7.298 -13.008 1.00 77.81 85 PRO A N 1
ATOM 695 C CA . PRO A 1 85 ? 12.230 -7.827 -13.992 1.00 77.81 85 PRO A CA 1
ATOM 696 C C . PRO A 1 85 ? 12.434 -9.325 -14.283 1.00 77.81 85 PRO A C 1
ATOM 698 O O . PRO A 1 85 ? 11.476 -10.074 -14.474 1.00 77.81 85 PRO A O 1
ATOM 701 N N . ASN A 1 86 ? 13.685 -9.797 -14.217 1.00 80.06 86 ASN A N 1
ATOM 702 C CA . ASN A 1 86 ? 14.088 -11.166 -14.565 1.00 80.06 86 ASN A CA 1
ATOM 703 C C . ASN A 1 86 ? 13.921 -12.178 -13.413 1.00 80.06 86 ASN A C 1
ATOM 705 O O . ASN A 1 86 ? 14.703 -13.121 -13.285 1.00 80.06 86 ASN A O 1
ATOM 709 N N . LEU A 1 87 ? 12.931 -11.981 -12.540 1.00 81.88 87 LEU A N 1
ATOM 710 C CA . LEU A 1 87 ? 12.578 -12.974 -11.523 1.00 81.88 87 LEU A CA 1
ATOM 711 C C . LEU A 1 87 ? 11.994 -14.216 -12.205 1.00 81.88 87 LEU A C 1
ATOM 713 O O . LEU A 1 87 ? 11.124 -14.105 -13.069 1.00 81.88 87 LEU A O 1
ATOM 717 N N . SER A 1 88 ? 12.446 -15.404 -11.797 1.00 88.12 88 SER A N 1
ATOM 718 C CA . SER A 1 88 ? 11.863 -16.654 -12.291 1.00 88.12 88 SER A CA 1
ATOM 719 C C . SER A 1 88 ? 10.369 -16.712 -11.957 1.00 88.12 88 SER A C 1
ATOM 721 O O . SER A 1 88 ? 9.937 -16.184 -10.931 1.00 88.12 88 SER A O 1
ATOM 723 N N . MET A 1 89 ? 9.572 -17.382 -12.798 1.00 87.00 89 MET A N 1
ATOM 724 C CA . MET A 1 89 ? 8.118 -17.493 -12.605 1.00 87.00 89 MET A CA 1
ATOM 725 C C . MET A 1 89 ? 7.754 -17.988 -11.196 1.00 87.00 89 MET A C 1
ATOM 727 O O . MET A 1 89 ? 6.841 -17.461 -10.566 1.00 87.00 89 MET A O 1
ATOM 731 N N . PHE A 1 90 ? 8.510 -18.960 -10.675 1.00 90.50 90 PHE A N 1
ATOM 732 C CA . PHE A 1 90 ? 8.318 -19.485 -9.324 1.00 90.50 90 PHE A CA 1
ATOM 733 C C . PHE A 1 90 ? 8.525 -18.411 -8.248 1.00 90.50 90 PHE A C 1
ATOM 735 O O . PHE A 1 90 ? 7.661 -18.226 -7.391 1.00 90.50 90 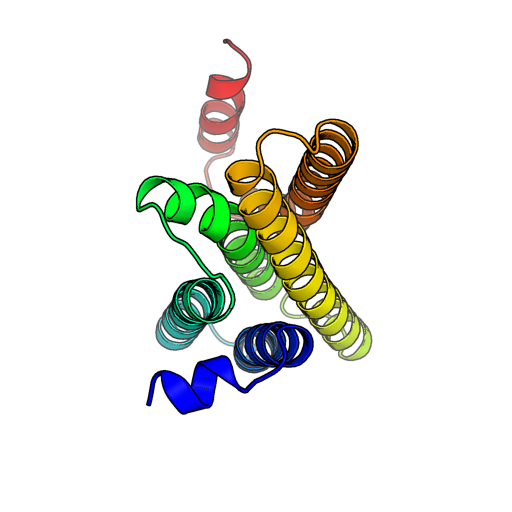PHE A O 1
ATOM 742 N N . ILE A 1 91 ? 9.636 -17.666 -8.311 1.00 89.75 91 ILE A N 1
ATOM 743 C CA . ILE A 1 91 ? 9.921 -16.598 -7.342 1.00 89.75 91 ILE A CA 1
ATOM 744 C C . ILE A 1 91 ? 8.877 -15.487 -7.471 1.00 89.75 91 ILE A C 1
ATOM 746 O O . ILE A 1 91 ? 8.376 -15.006 -6.463 1.00 89.75 91 ILE A O 1
ATOM 750 N N . ARG A 1 92 ? 8.482 -15.132 -8.694 1.00 87.56 92 ARG A N 1
ATOM 751 C CA . ARG A 1 92 ? 7.467 -14.113 -8.977 1.00 87.56 92 ARG A CA 1
ATOM 752 C C . ARG A 1 92 ? 6.120 -14.427 -8.321 1.00 87.56 92 ARG A C 1
ATOM 754 O O . ARG A 1 92 ? 5.568 -13.581 -7.617 1.00 87.56 92 ARG A O 1
ATOM 761 N N . VAL A 1 93 ? 5.613 -15.648 -8.505 1.00 91.19 93 VAL A N 1
ATOM 762 C CA . VAL A 1 93 ? 4.371 -16.108 -7.861 1.00 91.19 93 VAL A CA 1
ATOM 763 C C . VAL A 1 93 ? 4.523 -16.105 -6.339 1.00 91.19 93 VAL A C 1
ATOM 765 O O . VAL A 1 93 ? 3.649 -15.590 -5.644 1.00 91.19 93 VAL A O 1
ATOM 768 N N . ALA A 1 94 ? 5.641 -16.616 -5.814 1.00 92.19 94 ALA A N 1
ATOM 769 C CA . ALA A 1 94 ? 5.905 -16.617 -4.376 1.00 92.19 94 ALA A CA 1
ATOM 770 C C . ALA A 1 94 ? 5.926 -15.192 -3.792 1.00 92.19 94 ALA A C 1
ATOM 772 O O . ALA A 1 94 ? 5.313 -14.941 -2.754 1.00 92.19 94 ALA A O 1
ATOM 773 N N . THR A 1 95 ? 6.557 -14.240 -4.483 1.00 90.50 95 THR A N 1
ATOM 774 C CA . THR A 1 95 ? 6.583 -12.825 -4.098 1.00 90.50 95 THR A CA 1
ATOM 775 C C . THR A 1 95 ? 5.181 -12.220 -4.102 1.00 90.50 95 THR A C 1
ATOM 777 O O . THR A 1 95 ? 4.817 -11.545 -3.143 1.00 90.50 95 THR A O 1
ATOM 780 N N . LEU A 1 96 ? 4.365 -12.476 -5.126 1.00 92.12 96 LEU A N 1
ATOM 781 C CA . LEU A 1 96 ? 2.994 -11.959 -5.188 1.00 92.12 96 LEU A CA 1
ATOM 782 C C . LEU A 1 96 ? 2.095 -12.539 -4.093 1.00 92.12 96 LEU A C 1
ATOM 784 O O . LEU A 1 96 ? 1.326 -11.797 -3.482 1.00 92.12 96 LEU A O 1
ATOM 788 N N . LEU A 1 97 ? 2.224 -13.834 -3.797 1.00 93.75 97 LEU A N 1
ATOM 789 C CA . LEU A 1 97 ? 1.519 -14.467 -2.681 1.00 93.75 97 LEU A CA 1
ATOM 790 C C . LEU A 1 97 ? 1.951 -13.872 -1.338 1.00 93.75 97 LEU A C 1
ATOM 792 O O . LEU A 1 97 ? 1.099 -13.544 -0.511 1.00 93.75 97 LEU A O 1
ATOM 796 N N . MET A 1 98 ? 3.257 -13.676 -1.139 1.00 93.56 98 MET A N 1
ATOM 797 C CA . MET A 1 98 ? 3.795 -13.027 0.056 1.00 93.56 98 MET A CA 1
ATOM 798 C C . MET A 1 98 ? 3.250 -11.601 0.204 1.00 93.56 98 MET A C 1
ATOM 800 O O . MET A 1 98 ? 2.762 -11.240 1.272 1.00 93.56 98 MET A O 1
ATOM 804 N N . VAL A 1 99 ? 3.274 -10.804 -0.866 1.00 93.44 99 VAL A N 1
ATOM 805 C CA . VAL A 1 99 ? 2.744 -9.431 -0.882 1.00 93.44 99 VAL A CA 1
ATOM 806 C C . VAL A 1 99 ? 1.253 -9.424 -0.576 1.00 93.44 99 VAL A C 1
ATOM 808 O O . VAL A 1 99 ? 0.801 -8.627 0.244 1.00 93.44 99 VAL A O 1
ATOM 811 N N . GLY A 1 100 ? 0.488 -10.341 -1.166 1.00 94.25 100 GLY A N 1
ATOM 812 C CA . GLY A 1 100 ? -0.933 -10.463 -0.877 1.00 94.25 100 GLY A CA 1
ATOM 813 C C . GLY A 1 100 ? -1.213 -10.816 0.587 1.00 94.25 100 GLY A C 1
ATOM 814 O O . GLY A 1 100 ? -2.091 -10.212 1.213 1.00 94.25 100 GLY A O 1
ATOM 815 N N . GLY A 1 101 ? -0.422 -11.730 1.156 1.00 94.38 101 GLY A N 1
ATOM 816 C CA . GLY A 1 101 ? -0.452 -12.061 2.580 1.00 94.38 101 GLY A CA 1
ATOM 817 C C . GLY A 1 101 ? -0.111 -10.865 3.473 1.00 94.38 101 GLY A C 1
ATOM 818 O O . GLY A 1 101 ? -0.789 -10.638 4.475 1.00 94.38 101 GLY A O 1
ATOM 819 N N . LEU A 1 102 ? 0.871 -10.048 3.083 1.00 94.81 102 LEU A N 1
ATOM 820 C CA . LEU A 1 102 ? 1.224 -8.821 3.798 1.00 94.81 102 LEU A CA 1
ATOM 821 C C . LEU A 1 102 ? 0.106 -7.775 3.734 1.00 94.81 102 LEU A C 1
ATOM 823 O O . LEU A 1 102 ? -0.230 -7.212 4.771 1.00 94.81 102 LEU A O 1
ATOM 827 N N . PHE A 1 103 ? -0.534 -7.553 2.581 1.00 94.06 103 PHE A N 1
ATOM 828 C CA . PHE A 1 103 ? -1.694 -6.651 2.490 1.00 94.06 103 PHE A CA 1
ATOM 829 C C . PHE A 1 103 ? -2.855 -7.099 3.377 1.00 94.06 103 PHE A C 1
ATOM 831 O O . PHE A 1 103 ? -3.503 -6.270 4.026 1.00 94.06 103 PHE A O 1
ATOM 838 N N . TYR A 1 104 ? -3.091 -8.410 3.448 1.00 93.75 104 TYR A N 1
ATOM 839 C CA . TYR A 1 104 ? -4.091 -8.976 4.343 1.00 93.75 104 TYR A CA 1
ATOM 840 C C . TYR A 1 104 ? -3.717 -8.734 5.814 1.00 93.75 104 TYR A C 1
ATOM 842 O O . TYR A 1 104 ? -4.541 -8.240 6.586 1.00 93.75 104 TYR A O 1
ATOM 850 N N . ALA A 1 105 ? -2.470 -9.020 6.200 1.00 92.94 105 ALA A N 1
ATOM 851 C CA . ALA A 1 105 ? -1.978 -8.816 7.562 1.00 92.94 105 ALA A CA 1
ATOM 852 C C . ALA A 1 105 ? -2.016 -7.337 7.982 1.00 92.94 105 ALA A C 1
ATOM 854 O O . ALA A 1 105 ? -2.484 -7.022 9.076 1.00 92.94 105 ALA A O 1
ATOM 855 N N . VAL A 1 106 ? -1.606 -6.424 7.098 1.00 93.50 106 VAL A N 1
ATOM 856 C CA . VAL A 1 106 ? -1.700 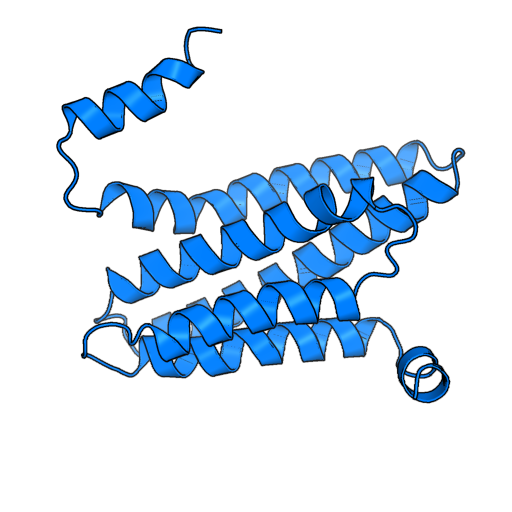-4.971 7.310 1.00 93.50 106 VAL A CA 1
ATOM 857 C C . VAL A 1 106 ? -3.156 -4.551 7.503 1.00 93.50 106 VAL A C 1
ATOM 859 O O . VAL A 1 106 ? -3.461 -3.832 8.451 1.00 93.50 106 VAL A O 1
ATOM 862 N N . SER A 1 107 ? -4.074 -5.046 6.668 1.00 92.19 107 SER A N 1
ATOM 863 C CA . SER A 1 107 ? -5.506 -4.748 6.810 1.00 92.19 107 SER A CA 1
ATOM 864 C C . SER A 1 107 ? -6.067 -5.246 8.147 1.00 92.19 107 SER A C 1
ATOM 866 O O . SER A 1 107 ? -6.886 -4.564 8.766 1.00 92.19 107 SER A O 1
ATOM 868 N N . LEU A 1 108 ? -5.613 -6.409 8.618 1.00 90.81 108 LEU A N 1
ATOM 869 C CA . LEU A 1 108 ? -6.018 -6.967 9.905 1.00 90.81 108 LEU A CA 1
ATOM 870 C C . LEU A 1 108 ? -5.511 -6.118 11.078 1.00 90.81 108 LEU A C 1
ATOM 872 O O . LEU A 1 108 ? -6.299 -5.758 11.950 1.00 90.81 108 LEU A O 1
ATOM 876 N N . VAL A 1 109 ? -4.220 -5.775 11.091 1.00 90.62 109 VAL A N 1
ATOM 877 C CA . VAL A 1 109 ? -3.610 -4.973 12.164 1.00 90.62 109 VAL A CA 1
ATOM 878 C C . VAL A 1 109 ? -4.208 -3.570 12.210 1.00 90.62 109 VAL A C 1
ATOM 880 O O . VAL A 1 109 ? -4.586 -3.119 13.290 1.00 90.62 109 VAL A O 1
ATOM 883 N N . ASN A 1 110 ? -4.395 -2.925 11.055 1.00 90.69 110 ASN A N 1
ATOM 884 C CA . ASN A 1 110 ? -5.080 -1.634 10.971 1.00 90.69 110 ASN A CA 1
ATOM 885 C C . ASN A 1 110 ? -6.490 -1.709 11.563 1.00 90.69 110 ASN A C 1
ATOM 887 O O . ASN A 1 110 ? -6.891 -0.827 12.319 1.00 90.69 110 ASN A O 1
ATOM 891 N N . ASN A 1 111 ? -7.228 -2.787 11.284 1.00 89.56 111 ASN A N 1
ATOM 892 C CA . ASN A 1 111 ? -8.559 -2.941 11.848 1.00 89.56 111 ASN A CA 1
ATOM 893 C C . ASN A 1 111 ? -8.534 -3.122 13.373 1.00 89.56 111 ASN A C 1
ATOM 895 O O . ASN A 1 111 ? -9.388 -2.555 14.052 1.00 89.56 111 ASN A O 1
ATOM 899 N N . ILE A 1 112 ? -7.569 -3.874 13.913 1.00 87.19 112 ILE A N 1
ATOM 900 C CA . ILE A 1 112 ? -7.407 -4.025 15.367 1.00 87.19 112 ILE A CA 1
ATOM 901 C C . ILE A 1 112 ? -7.091 -2.667 16.002 1.00 87.19 112 ILE A C 1
ATOM 903 O O . ILE A 1 112 ? -7.730 -2.314 16.990 1.00 87.19 112 ILE A O 1
ATOM 907 N N . LEU A 1 113 ? -6.166 -1.893 15.425 1.00 84.69 113 LEU A N 1
ATOM 908 C CA . LEU A 1 113 ? -5.813 -0.562 15.925 1.00 84.69 113 LEU A CA 1
ATOM 909 C C . LEU A 1 113 ? -7.031 0.370 15.964 1.00 84.69 113 LEU A C 1
ATOM 911 O O . LEU A 1 113 ? -7.317 0.936 17.015 1.00 84.69 113 LEU A O 1
ATOM 915 N N . LEU A 1 114 ? -7.811 0.428 14.879 1.00 84.94 114 LEU A N 1
ATOM 916 C CA . LEU A 1 114 ? -9.043 1.226 14.818 1.00 84.94 114 LEU A CA 1
ATOM 917 C C . LEU A 1 114 ? -10.086 0.798 15.863 1.00 84.94 114 LEU A C 1
ATOM 919 O O . LEU A 1 114 ? -10.786 1.631 16.430 1.00 84.94 114 LEU A O 1
ATOM 923 N N . VAL A 1 115 ? -10.230 -0.506 16.118 1.00 81.31 115 VAL A N 1
ATOM 924 C CA . VAL A 1 115 ? -11.209 -1.014 17.097 1.00 81.31 115 VAL A CA 1
ATOM 925 C C . VAL A 1 115 ? -10.771 -0.735 18.532 1.00 81.31 115 VAL A C 1
ATOM 927 O O . VAL A 1 115 ? -11.618 -0.490 19.394 1.00 81.31 115 VAL A O 1
ATOM 930 N N . VAL A 1 116 ? -9.470 -0.815 18.803 1.00 76.88 116 VAL A N 1
ATOM 931 C CA . VAL A 1 116 ? -8.922 -0.623 20.145 1.00 76.88 116 VAL A CA 1
ATOM 932 C C . VAL A 1 116 ? -8.941 0.845 20.551 1.00 76.88 116 VAL A C 1
ATOM 934 O O . VAL A 1 116 ? -9.313 1.123 21.690 1.00 76.88 116 VAL A O 1
ATOM 937 N N . ASP A 1 117 ? -8.634 1.755 19.626 1.00 70.69 117 ASP A N 1
ATOM 938 C CA . ASP A 1 117 ? -8.669 3.201 19.876 1.00 70.69 117 ASP A CA 1
ATOM 939 C C . ASP A 1 117 ? -10.070 3.663 20.319 1.00 70.69 117 ASP A C 1
ATOM 941 O O . ASP A 1 117 ? -10.234 4.408 21.277 1.00 70.69 117 ASP A O 1
ATOM 945 N N . VAL A 1 118 ? -11.117 3.078 19.728 1.00 67.25 118 VAL A N 1
ATOM 946 C CA . VAL A 1 118 ? -12.519 3.364 20.080 1.00 67.25 118 VAL A CA 1
ATOM 947 C C . VAL A 1 118 ? -12.926 2.828 21.458 1.00 67.25 118 VAL A C 1
ATOM 949 O O . VAL A 1 118 ? -13.893 3.315 22.043 1.00 67.25 118 VAL A O 1
ATOM 952 N N . ARG A 1 119 ? 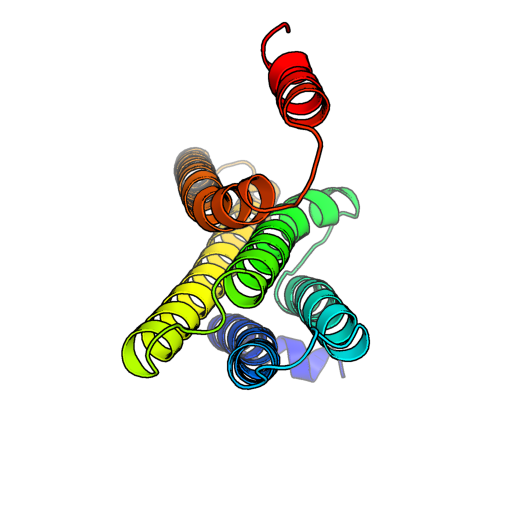-12.275 1.775 21.966 1.00 65.81 119 ARG A N 1
ATOM 953 C CA . ARG A 1 119 ? -12.754 1.059 23.161 1.00 65.81 119 ARG A CA 1
ATOM 954 C C . ARG A 1 119 ? -12.066 1.451 24.465 1.00 65.81 119 ARG A C 1
ATOM 956 O O . ARG A 1 119 ? -12.522 0.923 25.476 1.00 65.81 119 ARG A O 1
ATOM 963 N N . GLU A 1 120 ? -11.047 2.322 24.445 1.00 60.66 120 GLU A N 1
ATOM 964 C CA . GLU A 1 120 ? -10.255 2.934 25.553 1.00 60.66 120 GLU A CA 1
ATOM 965 C C . GLU A 1 120 ? -9.741 2.014 26.698 1.00 60.66 120 GLU A C 1
ATOM 967 O O . GLU A 1 120 ? -8.778 2.342 27.381 1.00 60.66 120 GLU A O 1
ATOM 972 N N . ASN A 1 121 ? -10.288 0.810 26.879 1.00 55.59 121 ASN A N 1
ATOM 973 C CA . ASN A 1 121 ? -10.107 -0.082 28.026 1.00 55.59 121 ASN A CA 1
ATOM 974 C C . ASN A 1 121 ? -9.375 -1.391 27.672 1.00 55.59 121 ASN A C 1
ATOM 976 O O . ASN A 1 121 ? -9.292 -2.308 28.487 1.00 55.59 121 ASN A O 1
ATOM 980 N N . LEU A 1 122 ? -8.831 -1.516 26.455 1.00 67.69 122 LEU A N 1
ATOM 981 C CA . LEU A 1 122 ? -8.158 -2.731 25.965 1.00 67.69 122 LEU A CA 1
ATOM 982 C C . LEU A 1 122 ? -6.632 -2.555 25.872 1.00 67.69 122 LEU A C 1
ATOM 984 O O . LEU A 1 122 ? -6.012 -2.892 24.862 1.00 67.69 122 LEU A O 1
ATOM 988 N N . ILE A 1 123 ? -6.014 -2.065 26.952 1.00 66.50 123 ILE A N 1
ATOM 989 C CA . ILE A 1 123 ? -4.565 -1.789 27.046 1.00 66.50 123 ILE A CA 1
ATOM 990 C C . ILE A 1 123 ? -3.678 -2.976 26.590 1.00 66.50 123 ILE A C 1
ATOM 992 O O . ILE A 1 123 ? -2.677 -2.739 25.905 1.00 66.50 123 ILE A O 1
ATOM 996 N N . PRO A 1 124 ? -3.975 -4.256 26.916 1.00 77.75 124 PRO A N 1
ATOM 997 C CA . PRO A 1 124 ? -3.142 -5.377 26.466 1.00 77.75 124 PRO A CA 1
ATOM 998 C C . PRO A 1 124 ? -3.210 -5.600 24.950 1.00 77.75 124 PRO A C 1
ATOM 1000 O O . PRO A 1 124 ? -2.182 -5.819 24.311 1.00 77.75 124 PRO A O 1
ATOM 1003 N N . LEU A 1 125 ? -4.410 -5.502 24.368 1.00 80.31 125 LEU A N 1
ATOM 1004 C CA . LEU A 1 125 ? -4.626 -5.709 22.935 1.00 80.31 125 LEU A CA 1
ATOM 1005 C C . LEU A 1 125 ? -4.015 -4.569 22.114 1.00 80.31 125 LEU A C 1
ATOM 1007 O O . LEU A 1 125 ? -3.429 -4.821 21.064 1.00 80.31 125 LEU A O 1
ATOM 1011 N N . TYR A 1 126 ? -4.084 -3.338 22.631 1.00 82.44 126 TYR A N 1
ATOM 1012 C CA . TYR A 1 126 ? -3.442 -2.171 22.028 1.00 82.44 126 TYR A CA 1
ATOM 1013 C C . TYR A 1 126 ? -1.937 -2.369 21.856 1.00 82.44 126 TYR A C 1
ATOM 1015 O O . TYR A 1 126 ? -1.401 -2.204 20.762 1.00 82.44 126 TYR A O 1
ATOM 1023 N N . ARG A 1 127 ? -1.255 -2.788 22.931 1.00 84.62 127 ARG A N 1
ATOM 1024 C CA . ARG A 1 127 ? 0.194 -3.020 22.909 1.00 84.62 127 ARG A CA 1
ATOM 1025 C C . ARG A 1 127 ? 0.573 -4.085 21.890 1.00 84.62 127 ARG A C 1
ATOM 1027 O O . ARG A 1 127 ? 1.467 -3.848 21.086 1.00 84.62 127 ARG A O 1
ATOM 1034 N N . ALA A 1 128 ? -0.148 -5.207 21.872 1.00 86.56 128 ALA A N 1
ATOM 1035 C CA . ALA A 1 128 ? 0.075 -6.249 20.877 1.00 86.56 128 ALA A CA 1
ATOM 1036 C C . ALA A 1 128 ? -0.107 -5.718 19.444 1.00 86.56 128 ALA A C 1
ATOM 1038 O O . ALA A 1 128 ? 0.729 -5.982 18.584 1.00 86.56 128 ALA A O 1
ATOM 1039 N N . ALA A 1 129 ? -1.159 -4.935 19.189 1.00 84.94 129 ALA A N 1
ATOM 1040 C CA . ALA A 1 129 ? -1.437 -4.370 17.870 1.00 84.94 129 ALA A CA 1
ATOM 1041 C C . ALA A 1 129 ? -0.351 -3.388 17.405 1.00 84.94 129 ALA A C 1
ATOM 1043 O O . ALA A 1 129 ? 0.082 -3.465 16.255 1.00 84.94 129 ALA A O 1
ATOM 1044 N N . ILE A 1 130 ? 0.146 -2.518 18.294 1.00 87.19 130 ILE A N 1
ATOM 1045 C CA . ILE A 1 130 ? 1.275 -1.626 17.986 1.00 87.19 130 ILE A CA 1
ATOM 1046 C C . ILE A 1 130 ? 2.519 -2.440 17.649 1.00 87.19 130 ILE A C 1
ATOM 1048 O O . ILE A 1 130 ? 3.163 -2.174 16.635 1.00 87.19 130 ILE A O 1
ATOM 1052 N N . THR A 1 131 ? 2.857 -3.440 18.467 1.00 90.69 131 THR A N 1
ATOM 1053 C CA . THR A 1 131 ? 4.028 -4.287 18.218 1.00 90.69 131 THR A CA 1
ATOM 1054 C C . THR A 1 131 ? 3.919 -4.988 16.863 1.00 90.69 131 THR A C 1
ATOM 1056 O O . THR A 1 131 ? 4.870 -4.968 16.084 1.00 90.69 131 THR A O 1
ATOM 1059 N N . TRP A 1 132 ? 2.747 -5.527 16.519 1.00 91.00 132 TRP A N 1
ATOM 1060 C CA . TRP A 1 132 ? 2.507 -6.106 15.195 1.00 91.00 132 TRP A CA 1
ATOM 1061 C C . TRP A 1 132 ? 2.626 -5.079 14.069 1.00 91.00 132 TRP A C 1
ATOM 1063 O O . TRP A 1 132 ? 3.231 -5.375 13.040 1.00 91.00 132 TRP A O 1
ATOM 1073 N N . SER A 1 133 ? 2.113 -3.864 14.262 1.00 89.94 133 SER A N 1
ATOM 1074 C CA . SER A 1 133 ? 2.260 -2.777 13.291 1.00 89.94 133 SER A CA 1
ATOM 1075 C C . SER A 1 133 ? 3.726 -2.405 13.066 1.00 89.94 133 SER A C 1
ATOM 1077 O O . SER A 1 133 ? 4.116 -2.142 11.932 1.00 89.94 133 SER A O 1
ATOM 1079 N N . GLN A 1 134 ? 4.548 -2.397 14.117 1.00 90.38 134 GLN A N 1
ATOM 1080 C CA . GLN A 1 134 ? 5.985 -2.127 14.020 1.00 90.38 134 GLN A CA 1
ATOM 1081 C C . GLN A 1 134 ? 6.724 -3.252 13.287 1.00 90.38 134 GLN A C 1
ATOM 1083 O O . GLN A 1 134 ? 7.535 -2.974 12.406 1.00 90.38 134 GLN A O 1
ATOM 1088 N N . ILE A 1 135 ? 6.412 -4.516 13.589 1.00 92.56 135 ILE A N 1
ATOM 1089 C CA . ILE A 1 135 ? 6.975 -5.670 12.871 1.00 92.56 135 ILE A CA 1
ATOM 1090 C C . ILE A 1 135 ? 6.615 -5.593 11.383 1.00 92.56 135 ILE A C 1
ATOM 1092 O O . ILE A 1 135 ? 7.488 -5.731 10.525 1.00 92.56 135 ILE A O 1
ATOM 1096 N N . LEU A 1 136 ? 5.348 -5.315 11.064 1.00 92.56 136 LEU A N 1
ATOM 1097 C CA . LEU A 1 136 ? 4.903 -5.152 9.682 1.00 92.56 136 LEU A CA 1
ATOM 1098 C C . LEU A 1 136 ? 5.589 -3.972 8.996 1.00 92.56 136 LEU A C 1
ATOM 1100 O O . LEU A 1 136 ? 5.989 -4.115 7.846 1.00 92.56 136 LEU A O 1
ATOM 1104 N N . LEU A 1 137 ? 5.788 -2.846 9.686 1.00 90.25 137 LEU A N 1
ATOM 1105 C CA . LEU A 1 137 ? 6.536 -1.705 9.152 1.00 90.25 137 LEU A CA 1
ATOM 1106 C C . LEU A 1 137 ? 7.955 -2.116 8.738 1.00 90.25 137 LEU A C 1
ATOM 1108 O O . LEU A 1 137 ? 8.387 -1.777 7.639 1.00 90.25 137 LEU A O 1
ATOM 1112 N N . VAL A 1 138 ? 8.660 -2.878 9.582 1.00 91.50 138 VAL A N 1
ATOM 1113 C CA . VAL A 1 138 ? 10.012 -3.375 9.278 1.00 91.50 138 VAL A CA 1
ATOM 1114 C C . VAL A 1 138 ? 9.992 -4.311 8.068 1.00 91.50 138 VAL A C 1
ATOM 1116 O O . VAL A 1 138 ? 10.802 -4.146 7.159 1.00 91.50 138 VAL A O 1
ATOM 1119 N N . ILE A 1 139 ? 9.046 -5.252 8.009 1.00 92.75 139 ILE A N 1
ATOM 1120 C CA . ILE A 1 139 ? 8.931 -6.197 6.886 1.00 92.75 139 ILE A CA 1
ATOM 1121 C C . ILE A 1 139 ? 8.618 -5.461 5.576 1.00 92.75 139 ILE A C 1
ATOM 1123 O O . ILE A 1 139 ? 9.247 -5.726 4.554 1.00 92.75 139 ILE A O 1
ATOM 1127 N N . VAL A 1 140 ? 7.675 -4.517 5.605 1.00 90.19 140 VAL A N 1
ATOM 1128 C CA . VAL A 1 140 ? 7.276 -3.692 4.455 1.00 90.19 140 VAL A CA 1
ATOM 1129 C C . VAL A 1 140 ? 8.409 -2.760 4.007 1.00 90.19 140 VAL A C 1
ATOM 1131 O O . VAL A 1 140 ? 8.536 -2.468 2.816 1.00 90.19 140 VAL A O 1
ATOM 1134 N N . ALA A 1 141 ? 9.269 -2.319 4.928 1.00 88.44 141 ALA A N 1
ATOM 1135 C CA . ALA A 1 141 ? 10.410 -1.473 4.603 1.00 88.44 141 ALA A CA 1
ATOM 1136 C C . ALA A 1 141 ? 11.473 -2.198 3.765 1.00 88.44 141 ALA A C 1
ATOM 1138 O O . ALA A 1 141 ? 12.152 -1.542 2.982 1.00 88.44 141 ALA A O 1
ATOM 1139 N N . ILE A 1 142 ? 11.609 -3.525 3.868 1.00 89.31 142 ILE A N 1
ATOM 1140 C CA . ILE A 1 142 ? 12.606 -4.298 3.106 1.00 89.31 142 ILE A CA 1
ATOM 1141 C C . ILE A 1 142 ? 12.445 -4.110 1.585 1.00 89.31 142 ILE A C 1
ATOM 1143 O O . ILE A 1 142 ? 13.393 -3.629 0.959 1.00 89.31 142 ILE A O 1
ATOM 1147 N N . PRO A 1 143 ? 11.293 -4.432 0.956 1.00 87.62 143 PRO A N 1
ATOM 1148 C CA . PRO A 1 143 ? 11.125 -4.242 -0.484 1.00 87.62 143 PRO A CA 1
ATOM 1149 C C . PRO A 1 143 ? 11.201 -2.764 -0.882 1.00 87.62 143 PRO A C 1
ATOM 1151 O O . PRO A 1 143 ? 11.743 -2.443 -1.938 1.00 87.62 143 PRO A O 1
ATOM 1154 N N . PHE A 1 144 ? 10.727 -1.857 -0.022 1.00 86.00 144 PHE A N 1
ATOM 1155 C CA . PHE A 1 144 ? 10.844 -0.418 -0.246 1.00 86.00 144 PHE A CA 1
ATOM 1156 C C . PHE A 1 144 ? 12.298 0.041 -0.333 1.00 86.00 144 PHE A C 1
ATOM 1158 O O . PHE A 1 144 ? 12.692 0.643 -1.329 1.00 86.00 144 PHE A O 1
ATOM 1165 N N . LEU A 1 145 ? 13.114 -0.292 0.663 1.00 86.44 145 LEU A N 1
ATOM 1166 C CA . LEU A 1 145 ? 14.530 0.059 0.686 1.00 86.44 145 LEU A CA 1
ATOM 1167 C C . LEU A 1 145 ? 15.285 -0.624 -0.457 1.00 86.44 145 LEU A C 1
ATOM 1169 O O . LEU A 1 145 ? 16.066 0.036 -1.139 1.00 86.44 145 LEU A O 1
ATOM 1173 N N . ALA A 1 146 ? 15.005 -1.902 -0.728 1.00 85.00 146 ALA A N 1
ATOM 1174 C CA . ALA A 1 146 ? 15.606 -2.628 -1.847 1.00 85.00 146 ALA A CA 1
ATOM 1175 C C . ALA A 1 146 ? 15.339 -1.943 -3.200 1.00 85.00 146 ALA A C 1
ATOM 1177 O O . ALA A 1 146 ? 16.225 -1.891 -4.054 1.00 85.00 146 ALA A O 1
ATOM 1178 N N . GLY A 1 147 ? 14.138 -1.393 -3.389 1.00 81.44 147 GLY A N 1
ATOM 1179 C CA . GLY A 1 147 ? 13.793 -0.604 -4.566 1.00 81.44 147 GLY A CA 1
ATOM 1180 C C . GLY A 1 147 ? 14.467 0.771 -4.588 1.00 81.44 147 GLY A C 1
ATOM 1181 O O . GLY A 1 147 ? 15.070 1.152 -5.589 1.00 81.44 147 GLY A O 1
ATOM 1182 N N . VAL A 1 148 ? 14.406 1.511 -3.478 1.00 83.12 148 VAL A N 1
ATOM 1183 C CA . VAL A 1 148 ? 14.950 2.876 -3.379 1.00 83.12 148 VAL A CA 1
ATOM 1184 C C . VAL A 1 148 ? 16.462 2.916 -3.590 1.00 83.12 148 VAL A C 1
ATOM 1186 O O . VAL A 1 148 ? 16.949 3.809 -4.284 1.00 83.12 148 VAL A O 1
ATOM 1189 N N . PHE A 1 149 ? 17.211 1.952 -3.051 1.00 81.56 149 PHE A N 1
ATOM 1190 C CA . PHE A 1 149 ? 18.669 1.900 -3.219 1.00 81.56 149 PHE A CA 1
ATOM 1191 C C . PHE A 1 149 ? 19.117 1.588 -4.649 1.00 81.56 149 PHE A C 1
ATOM 1193 O O . PHE A 1 149 ? 20.284 1.786 -4.974 1.00 81.56 149 PHE A O 1
ATOM 1200 N N . LYS A 1 150 ? 18.206 1.138 -5.515 1.00 80.81 150 LYS A N 1
ATOM 1201 C CA . LYS A 1 150 ? 18.492 0.858 -6.923 1.00 80.81 150 LYS A CA 1
ATOM 1202 C C . LYS A 1 150 ? 18.118 2.010 -7.861 1.00 80.81 150 LYS A C 1
ATOM 1204 O O . LYS A 1 150 ? 18.447 1.962 -9.044 1.00 80.81 150 LYS A O 1
ATOM 1209 N N . LEU A 1 151 ? 17.478 3.062 -7.339 1.00 80.38 151 LEU A N 1
ATOM 1210 C CA . LEU A 1 151 ? 17.232 4.289 -8.094 1.00 80.38 151 LEU A CA 1
ATOM 1211 C C . LEU A 1 151 ? 18.573 4.951 -8.456 1.00 80.38 151 LEU A C 1
ATOM 1213 O O . LEU A 1 151 ? 19.451 5.034 -7.594 1.00 80.38 151 LEU A O 1
ATOM 1217 N N . PRO A 1 152 ? 18.732 5.463 -9.691 1.00 72.25 152 PRO A N 1
ATOM 1218 C CA . PRO A 1 152 ? 19.966 6.088 -10.167 1.00 72.25 152 PRO A CA 1
ATOM 1219 C C . PRO A 1 152 ? 20.130 7.512 -9.605 1.00 72.25 152 PRO A C 1
ATOM 1221 O O . PRO A 1 152 ? 20.321 8.476 -10.345 1.00 72.25 152 PRO A O 1
ATOM 1224 N N . PHE A 1 153 ? 20.012 7.673 -8.289 1.00 70.00 153 PHE A N 1
ATOM 1225 C CA . PHE A 1 153 ? 20.312 8.929 -7.614 1.00 70.00 153 PHE A CA 1
ATOM 1226 C C . PHE A 1 153 ? 21.806 9.033 -7.320 1.00 70.00 153 PHE A C 1
ATOM 1228 O O . PHE A 1 153 ? 22.485 8.034 -7.092 1.00 70.00 153 PHE A O 1
ATOM 1235 N N . ASN A 1 154 ? 22.322 10.264 -7.292 1.00 70.00 154 ASN A N 1
ATOM 1236 C CA . ASN A 1 154 ? 23.683 10.514 -6.836 1.00 70.00 154 ASN A CA 1
ATOM 1237 C C . ASN A 1 154 ? 23.837 9.970 -5.394 1.00 70.00 154 ASN A C 1
ATOM 1239 O O . ASN A 1 154 ? 23.042 10.365 -4.531 1.00 70.00 154 ASN A O 1
ATOM 1243 N N . PRO A 1 155 ? 24.843 9.116 -5.108 1.00 68.12 155 PRO A N 1
ATOM 1244 C CA . PRO A 1 155 ? 25.049 8.523 -3.786 1.00 68.12 155 PRO A CA 1
ATOM 1245 C C . PRO A 1 155 ? 25.085 9.553 -2.653 1.00 68.12 155 PRO A C 1
ATOM 1247 O O . PRO A 1 155 ? 24.596 9.268 -1.561 1.00 68.12 155 PRO A O 1
ATOM 1250 N N . LEU A 1 156 ? 25.583 10.769 -2.924 1.00 62.72 156 LEU A N 1
ATOM 1251 C CA . LEU A 1 156 ? 25.647 11.880 -1.966 1.00 62.72 156 LEU A CA 1
ATOM 1252 C C . LEU A 1 156 ? 24.259 12.431 -1.606 1.00 62.72 156 LEU A C 1
ATOM 1254 O O . LEU A 1 156 ? 24.012 12.780 -0.456 1.00 62.72 156 LEU A O 1
ATOM 1258 N N . ILE A 1 157 ? 23.327 12.468 -2.562 1.00 68.25 157 ILE A N 1
ATOM 1259 C CA . ILE A 1 157 ? 21.940 12.905 -2.329 1.00 68.25 157 ILE A CA 1
ATOM 1260 C C . ILE A 1 157 ? 21.175 11.821 -1.561 1.00 68.25 157 ILE A C 1
ATOM 1262 O O . ILE A 1 157 ? 20.418 12.127 -0.640 1.00 68.25 157 ILE A O 1
ATOM 1266 N N . GLN A 1 158 ? 21.422 10.550 -1.889 1.00 64.56 158 GLN A N 1
ATOM 1267 C CA . GLN A 1 158 ? 20.854 9.402 -1.178 1.00 64.56 158 GLN A CA 1
ATOM 1268 C C . GLN A 1 158 ? 21.312 9.367 0.287 1.00 64.56 158 GLN A C 1
ATOM 1270 O O . GLN A 1 158 ? 20.483 9.243 1.188 1.00 64.56 158 GLN A O 1
ATOM 1275 N N . THR A 1 159 ? 22.612 9.549 0.543 1.00 68.31 159 THR A N 1
ATOM 1276 C CA . THR A 1 159 ? 23.146 9.611 1.913 1.00 68.31 159 THR A CA 1
ATOM 1277 C C . THR A 1 159 ? 22.716 10.870 2.652 1.00 68.31 159 THR A C 1
ATOM 1279 O O . THR A 1 159 ? 22.399 10.751 3.826 1.00 68.31 159 THR A O 1
ATOM 1282 N N . ALA A 1 160 ? 22.621 12.040 2.013 1.00 68.69 160 ALA A N 1
ATOM 1283 C CA . ALA A 1 160 ? 22.130 13.259 2.668 1.00 68.69 160 ALA A CA 1
ATOM 1284 C C . ALA A 1 160 ? 20.651 13.158 3.089 1.00 68.69 160 ALA A C 1
ATOM 1286 O O . ALA A 1 160 ? 20.292 13.556 4.196 1.00 68.69 160 ALA A O 1
ATOM 1287 N N . CYS A 1 161 ? 19.794 12.582 2.239 1.00 63.69 161 CYS A N 1
ATOM 1288 C CA . CYS A 1 161 ? 18.369 12.402 2.536 1.00 63.69 161 CYS A CA 1
ATOM 1289 C C . CYS A 1 161 ? 18.129 11.343 3.634 1.00 63.69 161 CYS A C 1
ATOM 1291 O O . CYS A 1 161 ? 17.178 11.445 4.413 1.00 63.69 161 CYS A O 1
ATOM 1293 N N . LEU A 1 162 ? 19.014 10.343 3.729 1.00 64.62 162 LEU A N 1
ATOM 1294 C CA . LEU A 1 162 ? 18.998 9.335 4.794 1.00 64.62 162 LEU A CA 1
ATOM 1295 C C . LEU A 1 162 ? 19.660 9.838 6.093 1.00 64.62 162 LEU A C 1
ATOM 1297 O O . LEU A 1 162 ? 19.164 9.540 7.179 1.00 64.62 162 LEU A O 1
ATOM 1301 N N . SER A 1 163 ? 20.738 10.626 6.010 1.00 60.91 163 SER A N 1
ATOM 1302 C CA . SER A 1 163 ? 21.499 11.119 7.170 1.00 60.91 163 SER A CA 1
ATOM 1303 C C . SER A 1 163 ? 20.812 12.270 7.896 1.00 60.91 163 SER A C 1
ATOM 1305 O O . SER A 1 163 ? 20.963 12.385 9.111 1.00 60.91 163 SER A O 1
ATOM 1307 N N . SER A 1 164 ? 19.967 13.056 7.220 1.00 55.31 164 SER A N 1
ATOM 1308 C CA . SER A 1 164 ? 19.151 14.090 7.871 1.00 55.31 164 SER A CA 1
ATOM 1309 C C . SER A 1 164 ? 18.124 13.533 8.872 1.00 55.31 164 SER A C 1
ATOM 1311 O O . SER A 1 164 ? 17.487 14.307 9.584 1.00 55.31 164 SER A O 1
ATOM 1313 N N . ARG A 1 165 ? 17.938 12.203 8.934 1.00 52.09 165 ARG A N 1
ATOM 1314 C CA . ARG A 1 165 ? 17.147 11.509 9.968 1.00 52.09 165 ARG A CA 1
ATOM 1315 C C . ARG A 1 165 ? 17.978 10.957 11.136 1.00 52.09 165 ARG A C 1
ATOM 1317 O O . ARG A 1 165 ? 17.379 10.547 12.119 1.00 52.09 165 ARG A O 1
ATOM 1324 N N . LEU A 1 166 ? 19.310 10.937 11.041 1.00 46.88 166 LEU A N 1
ATOM 1325 C CA . LEU A 1 166 ? 20.219 10.401 12.070 1.00 46.88 166 LEU A CA 1
ATOM 1326 C C . LEU A 1 166 ? 20.771 11.477 13.023 1.00 46.88 166 LEU A C 1
ATOM 1328 O O . LEU A 1 166 ? 21.425 11.142 14.003 1.00 46.88 166 LEU A O 1
ATOM 1332 N N . THR A 1 167 ? 20.512 12.757 12.750 1.00 47.59 167 THR A N 1
ATOM 1333 C CA . THR A 1 167 ? 20.981 13.905 13.549 1.00 47.59 167 THR A CA 1
ATOM 1334 C C . THR A 1 167 ? 19.875 14.601 14.352 1.00 47.59 167 THR A C 1
ATOM 1336 O O . THR A 1 167 ? 20.026 15.764 14.728 1.00 47.59 167 THR A O 1
ATOM 1339 N N . ARG A 1 168 ? 18.772 13.904 14.647 1.00 41.19 168 ARG A N 1
ATOM 1340 C CA . ARG A 1 168 ? 17.789 14.325 15.657 1.00 41.19 168 ARG A CA 1
ATOM 1341 C C . ARG A 1 168 ? 17.583 13.246 16.700 1.00 41.19 168 ARG A C 1
ATOM 1343 O O . ARG A 1 168 ? 17.462 12.074 16.289 1.00 41.19 168 ARG A O 1
#

Secondary structure (DSSP, 8-state):
-HHHHHTS-HHHHHHHHHHHHHHHHHHHHH--S---HHHHHHHHHHHHHHHHHHS---STTHHHHHHHHHHHHHHHHHHHHHH-TT--HHHHHHHHHHHHHHHHHHHHHHHHHHHHHHHS--HHHHHHHHHHHHHHHHHHHHHHHHHHTTS---HHHHHHHHHTTT--

Foldseek 3Di:
DVVVLVPDPLLVLLLVLLCQQLVLLVVLLQDPDQDPVVSLVSNLCSLLVSQVSNAPDDDPVLSCVSSVLSVLLSQLSSLLSRLPNPDDPVVSVVVSVVSSVLSSLSSVLSNQCRVCVVVVPPVVSNVVSVVSVVVSVVVSVVSNVVRVVPPPDDVVVVCVVVVVVVPD

Organism: NCBI:txid1619122

Sequence (168 aa):
MKDLIERIPKKYKYLIHTVMIVVPLWFVSDTNQAVEWGIVIMIFAATVVGTIFTQDVRDKRDYIFVLLLPLHLSIGILLSMHFFPNLSMFIRVATLLMVGGLFYAVSLVNNILLVVDVRENLIPLYRAAITWSQILLVIVAIPFLAGVFKLPFNPLIQTACLSSRLTR

Radius of gyration: 17.41 Å; chains: 1; bounding box: 52×34×49 Å